Protein AF-A0A6J1R3R5-F1 (afdb_monomer)

Organism: NCBI:txid300111

Secondary structure (DSSP, 8-state):
--HHHHHHTHHHHHHHHHTT--TTS-HHHHHHHHHHHHHHHHHHHHHHHHHHHHTTT-HHHHHHHHHHHHHHHHHHHHHHHHHHTHHHHHHHHHHHHHHHHH--SHHHHHHHHHHHHHHHHHHHHHHHHHHHHHHHHHHHHHHHHHHHHH--

Nearest PDB structures (foldseek):
  8auw-assembly1_D  TM=3.358E-01  e=8.054E+00  Homo sapiens

Solvent-accessible surface area (backbone atoms only — not comparable to full-atom values): 8417 Å² total; per-residue (Å²): 132,59,74,66,61,51,61,74,44,40,64,61,49,53,55,35,47,73,57,17,62,39,72,88,53,58,74,63,52,41,48,51,40,42,49,54,52,51,53,52,52,53,53,52,52,53,54,47,52,52,51,50,63,77,48,74,84,47,66,71,60,48,51,53,46,53,54,51,52,52,51,52,51,52,51,51,52,52,54,51,50,50,62,71,44,30,64,58,53,43,50,52,53,52,50,53,54,50,49,62,68,70,48,77,50,71,69,57,45,50,55,54,50,51,53,51,54,51,52,50,52,52,51,53,52,51,53,53,51,53,54,53,49,54,51,49,52,53,50,52,54,51,52,51,50,55,52,54,67,71,77,110

Structure (mmCIF, N/CA/C/O backbone):
data_AF-A0A6J1R3R5-F1
#
_entry.id   AF-A0A6J1R3R5-F1
#
loop_
_atom_site.group_PDB
_atom_site.id
_atom_site.type_symbol
_atom_site.label_atom_id
_atom_site.label_alt_id
_atom_site.label_comp_id
_atom_site.label_asym_id
_atom_site.label_entity_id
_atom_site.label_seq_id
_atom_site.pdbx_PDB_ins_code
_atom_site.Cartn_x
_atom_site.Cartn_y
_atom_site.Cartn_z
_atom_site.occupancy
_atom_site.B_iso_or_equiv
_atom_site.auth_seq_id
_atom_site.auth_comp_id
_atom_site.auth_asym_id
_atom_site.auth_atom_id
_atom_site.pdbx_PDB_model_num
ATOM 1 N N . MET A 1 1 ? 17.902 -3.161 -13.191 1.00 52.97 1 MET A N 1
ATOM 2 C CA . MET A 1 1 ? 16.955 -2.160 -13.722 1.00 52.97 1 MET A CA 1
ATOM 3 C C . MET A 1 1 ? 17.690 -1.060 -14.461 1.00 52.97 1 MET A C 1
ATOM 5 O O . MET A 1 1 ? 18.318 -0.221 -13.823 1.00 52.97 1 MET A O 1
ATOM 9 N N . GLN A 1 2 ? 17.611 -1.054 -15.793 1.00 59.72 2 GLN A N 1
ATOM 10 C CA . GLN A 1 2 ? 18.121 0.043 -16.621 1.00 59.72 2 GLN A CA 1
ATOM 11 C C . GLN A 1 2 ? 17.524 1.404 -16.203 1.00 59.72 2 GLN A C 1
ATOM 13 O O . GLN A 1 2 ? 16.358 1.497 -15.805 1.00 59.72 2 GLN A O 1
ATOM 18 N N . SER A 1 3 ? 18.322 2.472 -16.307 1.00 63.97 3 SER A N 1
ATOM 19 C CA . SER A 1 3 ? 17.961 3.849 -15.912 1.00 63.97 3 SER A CA 1
ATOM 20 C C . SER A 1 3 ? 16.690 4.370 -16.600 1.00 63.97 3 SER A C 1
ATOM 22 O O . SER A 1 3 ? 15.947 5.167 -16.023 1.00 63.97 3 SER A O 1
ATOM 24 N N . ILE A 1 4 ? 16.413 3.869 -17.804 1.00 68.31 4 ILE A N 1
ATOM 25 C CA . ILE A 1 4 ? 15.272 4.237 -18.643 1.00 68.31 4 ILE A CA 1
ATOM 26 C C . ILE A 1 4 ? 13.967 3.676 -18.053 1.00 68.31 4 ILE A C 1
ATOM 28 O O . ILE A 1 4 ? 13.038 4.437 -17.784 1.00 68.31 4 ILE A O 1
ATOM 32 N N . VAL A 1 5 ? 13.920 2.380 -17.723 1.00 73.88 5 VAL A N 1
ATOM 33 C CA . VAL A 1 5 ? 12.751 1.726 -17.094 1.00 73.88 5 VAL A CA 1
ATOM 34 C C . VAL A 1 5 ? 12.427 2.366 -15.740 1.00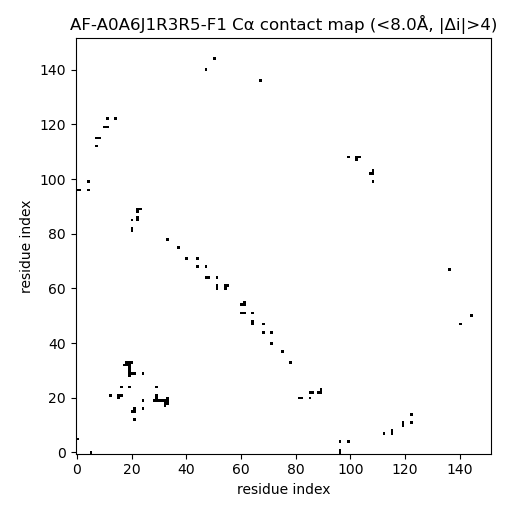 73.88 5 VAL A C 1
ATOM 36 O O . VAL A 1 5 ? 11.274 2.672 -15.437 1.00 73.88 5 VAL A O 1
ATOM 39 N N . LEU A 1 6 ? 13.456 2.670 -14.943 1.00 73.38 6 LEU A N 1
ATOM 40 C CA . LEU A 1 6 ? 13.311 3.394 -13.675 1.00 73.38 6 LEU A CA 1
ATOM 41 C C . LEU A 1 6 ? 12.698 4.790 -13.844 1.00 73.38 6 LEU A C 1
ATOM 43 O O . LEU A 1 6 ? 12.002 5.256 -12.940 1.00 73.38 6 LEU A O 1
ATOM 47 N N . ARG A 1 7 ? 12.952 5.472 -14.967 1.00 77.44 7 ARG A N 1
ATOM 48 C CA . ARG A 1 7 ? 12.381 6.794 -15.258 1.00 77.44 7 ARG A CA 1
ATOM 49 C C . ARG A 1 7 ? 10.884 6.695 -15.547 1.00 77.44 7 ARG A C 1
ATOM 51 O O . ARG A 1 7 ? 10.120 7.474 -14.981 1.00 77.44 7 ARG A O 1
ATOM 58 N N . TYR A 1 8 ? 10.478 5.716 -16.350 1.00 77.56 8 TYR A N 1
ATOM 59 C CA . TYR A 1 8 ? 9.082 5.462 -16.713 1.00 77.56 8 TYR A CA 1
ATOM 60 C C . TYR A 1 8 ? 8.236 5.001 -15.516 1.00 77.56 8 TYR A C 1
ATOM 62 O O . TYR A 1 8 ? 7.173 5.559 -15.243 1.00 77.56 8 TYR A O 1
ATOM 70 N N . TYR A 1 9 ? 8.755 4.066 -14.719 1.00 80.94 9 TYR A N 1
ATOM 71 C CA . TYR A 1 9 ? 8.055 3.510 -13.557 1.00 80.94 9 TYR A CA 1
ATOM 72 C C . TYR A 1 9 ? 8.284 4.288 -12.255 1.00 80.94 9 TYR A C 1
ATOM 74 O O . TYR A 1 9 ? 7.834 3.855 -11.192 1.00 80.94 9 TYR A O 1
ATOM 82 N N . ARG A 1 10 ? 8.946 5.453 -12.303 1.00 82.25 10 ARG A N 1
ATOM 83 C CA . ARG A 1 10 ? 9.282 6.255 -11.113 1.00 82.25 10 ARG A CA 1
ATOM 84 C C . ARG A 1 10 ? 8.061 6.556 -10.251 1.00 82.25 10 ARG A C 1
ATOM 86 O O . ARG A 1 10 ? 8.131 6.438 -9.036 1.00 82.25 10 ARG A O 1
ATOM 93 N N . VAL A 1 11 ? 6.946 6.920 -10.882 1.00 79.00 11 VAL A N 1
ATOM 94 C CA . VAL A 1 11 ? 5.711 7.279 -10.175 1.00 79.00 11 VAL A CA 1
ATOM 95 C C . VAL A 1 11 ? 5.130 6.069 -9.447 1.00 79.00 11 VAL A C 1
ATOM 97 O O . VAL A 1 11 ? 4.893 6.147 -8.244 1.00 79.00 11 VAL A O 1
ATOM 100 N N . ASN A 1 12 ? 4.996 4.927 -10.128 1.00 81.50 12 ASN A N 1
ATOM 101 C CA . ASN A 1 12 ? 4.533 3.685 -9.503 1.00 81.50 12 ASN A CA 1
ATOM 102 C C . ASN A 1 12 ? 5.468 3.237 -8.376 1.00 81.50 12 ASN A C 1
ATOM 104 O O . ASN A 1 12 ? 4.994 2.828 -7.318 1.00 81.50 12 ASN A O 1
ATOM 108 N N . LYS A 1 13 ? 6.784 3.389 -8.563 1.00 82.81 13 LYS A N 1
ATOM 109 C CA . LYS A 1 13 ? 7.786 3.129 -7.526 1.00 82.81 13 LYS A CA 1
ATOM 110 C C . LYS A 1 13 ? 7.571 4.007 -6.297 1.00 82.81 13 LYS A C 1
ATOM 112 O O . LYS A 1 13 ? 7.545 3.480 -5.191 1.00 82.81 13 LYS A O 1
ATOM 117 N N . THR A 1 14 ? 7.399 5.317 -6.467 1.00 80.44 14 THR A N 1
ATOM 118 C CA . THR A 1 14 ? 7.151 6.233 -5.345 1.00 80.44 14 THR A CA 1
ATOM 119 C C . THR A 1 14 ? 5.863 5.869 -4.608 1.00 80.44 14 THR A C 1
ATOM 121 O O . THR A 1 14 ? 5.886 5.772 -3.385 1.00 80.44 14 THR A O 1
ATOM 124 N N . PHE A 1 15 ? 4.770 5.588 -5.323 1.00 77.56 15 PHE A N 1
ATOM 125 C CA . PHE A 1 15 ? 3.502 5.191 -4.702 1.00 77.56 15 PHE A CA 1
ATOM 126 C C . PHE A 1 15 ? 3.606 3.873 -3.930 1.00 77.56 15 PHE A C 1
ATOM 128 O O . PHE A 1 15 ? 3.247 3.811 -2.758 1.00 77.56 15 PHE A O 1
ATOM 135 N N . MET A 1 16 ? 4.147 2.822 -4.545 1.00 77.25 16 MET A N 1
ATOM 136 C CA . MET A 1 16 ? 4.328 1.531 -3.872 1.00 77.25 16 MET A CA 1
ATOM 137 C C . MET A 1 16 ? 5.303 1.621 -2.693 1.00 77.25 16 MET A C 1
ATOM 139 O O . MET A 1 16 ? 5.155 0.894 -1.711 1.00 77.25 16 MET A O 1
ATOM 143 N N . SER A 1 17 ? 6.290 2.517 -2.773 1.00 80.31 17 SER A N 1
ATOM 144 C CA . SER A 1 17 ? 7.247 2.751 -1.695 1.00 80.31 17 SER A CA 1
ATOM 145 C C . SER A 1 17 ? 6.623 3.475 -0.503 1.00 80.31 17 SER A C 1
ATOM 147 O O . SER A 1 17 ? 6.925 3.120 0.634 1.00 80.31 17 SER A O 1
ATOM 149 N N . GLN A 1 18 ? 5.699 4.413 -0.747 1.00 75.56 18 GLN A N 1
ATOM 150 C CA . GLN A 1 18 ? 4.921 5.089 0.299 1.00 75.56 18 GLN A CA 1
ATOM 151 C C . GLN A 1 18 ? 4.005 4.138 1.076 1.00 75.56 18 GLN A C 1
ATOM 153 O O . GLN A 1 18 ? 3.748 4.382 2.246 1.00 75.56 18 GLN A O 1
ATOM 158 N N . ILE A 1 19 ? 3.539 3.055 0.447 1.00 75.75 19 ILE A N 1
ATOM 159 C CA . ILE A 1 19 ? 2.725 2.011 1.098 1.00 75.75 19 ILE A CA 1
ATOM 160 C C . ILE A 1 19 ? 3.625 0.942 1.760 1.00 75.75 19 ILE A C 1
ATOM 162 O O . ILE A 1 19 ? 3.160 0.113 2.532 1.00 75.75 19 ILE A O 1
ATOM 166 N N . GLY A 1 20 ? 4.937 0.945 1.485 1.00 73.81 20 GLY A N 1
ATOM 167 C CA . GLY A 1 20 ? 5.888 -0.041 2.017 1.00 73.81 20 GLY A CA 1
ATOM 168 C C . GLY A 1 20 ? 5.871 -1.396 1.302 1.00 73.81 20 GLY A C 1
ATOM 169 O O . GLY A 1 20 ? 6.543 -2.332 1.728 1.00 73.81 20 GLY A O 1
ATOM 170 N N . VAL A 1 21 ? 5.144 -1.504 0.187 1.00 76.06 21 VAL A N 1
ATOM 171 C CA . VAL A 1 21 ? 4.947 -2.748 -0.582 1.00 76.06 21 VAL A CA 1
ATOM 172 C C . VAL A 1 21 ? 6.029 -2.939 -1.654 1.00 76.06 21 VAL A C 1
ATOM 174 O O . VAL A 1 21 ? 6.125 -3.994 -2.280 1.00 76.06 21 VAL A O 1
ATOM 177 N N . TRP A 1 22 ? 6.894 -1.945 -1.875 1.00 78.88 22 TRP A N 1
ATOM 178 C CA . TRP A 1 22 ? 7.918 -2.039 -2.912 1.00 78.88 22 TRP A CA 1
ATOM 179 C C . TRP A 1 22 ? 8.886 -3.220 -2.662 1.00 78.88 22 TRP A C 1
ATOM 181 O O . TRP A 1 22 ? 9.529 -3.294 -1.609 1.00 78.88 22 TRP A O 1
ATOM 191 N N . PRO A 1 23 ? 9.049 -4.152 -3.624 1.00 68.62 23 PRO A N 1
ATOM 192 C CA . PRO A 1 23 ? 9.753 -5.415 -3.390 1.00 68.62 23 PRO A CA 1
ATOM 193 C C . PRO A 1 23 ? 11.269 -5.271 -3.205 1.00 68.62 23 PRO A C 1
ATOM 195 O O . PRO A 1 23 ? 11.893 -6.161 -2.629 1.00 68.62 23 PRO A O 1
ATOM 198 N N . TYR 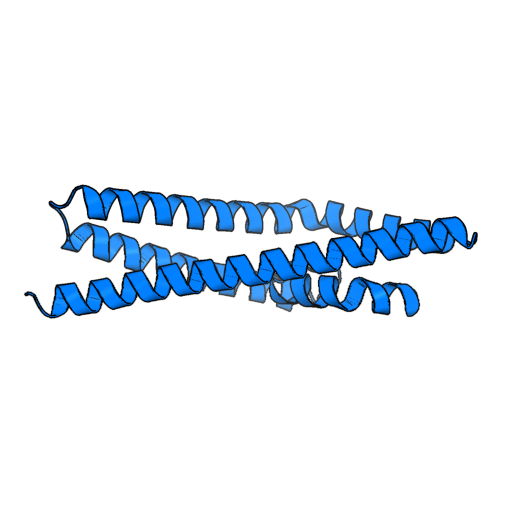A 1 24 ? 11.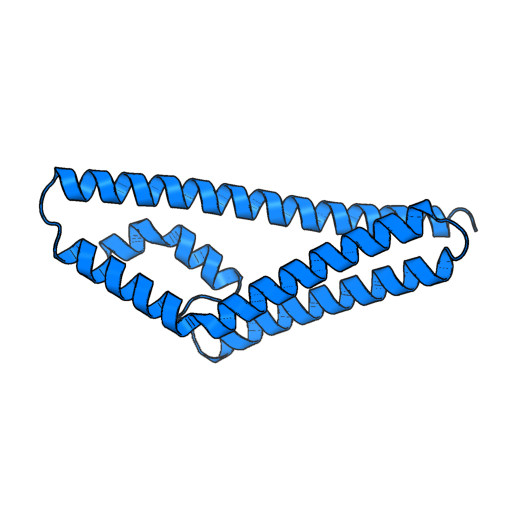861 -4.169 -3.675 1.00 67.50 24 TYR A N 1
ATOM 199 C CA . TYR A 1 24 ? 13.302 -3.889 -3.571 1.00 67.50 24 TYR A CA 1
ATOM 200 C C . TYR A 1 24 ? 13.642 -2.868 -2.471 1.00 67.50 24 TYR A C 1
ATOM 202 O O . TYR A 1 24 ? 14.736 -2.312 -2.464 1.00 67.50 24 TYR A O 1
ATOM 210 N N . GLN A 1 25 ? 12.696 -2.559 -1.581 1.00 72.12 25 GLN A N 1
ATOM 211 C CA . GLN A 1 25 ? 12.888 -1.610 -0.481 1.00 72.12 25 GLN A CA 1
ATOM 212 C C . GLN A 1 25 ? 13.632 -2.263 0.693 1.00 72.12 25 GLN A C 1
ATOM 214 O O . GLN A 1 25 ? 13.622 -3.488 0.839 1.00 72.12 25 GLN A O 1
ATOM 219 N N . SER A 1 26 ? 14.295 -1.456 1.530 1.00 72.75 26 SER A N 1
ATOM 220 C CA . SER A 1 26 ? 15.010 -1.954 2.710 1.00 72.75 26 SER A CA 1
ATOM 221 C C . SER A 1 26 ? 14.067 -2.741 3.626 1.00 72.75 26 SER A C 1
ATOM 223 O O . SER A 1 26 ? 12.908 -2.364 3.818 1.00 72.75 26 SER A O 1
ATOM 225 N N . ARG A 1 27 ? 14.565 -3.851 4.193 1.00 68.19 27 ARG A N 1
ATOM 226 C CA . ARG A 1 27 ? 13.762 -4.769 5.024 1.00 68.19 27 ARG A CA 1
ATOM 227 C C . ARG A 1 27 ? 13.045 -4.037 6.161 1.00 68.19 27 ARG A C 1
ATOM 229 O O . ARG A 1 27 ? 11.880 -4.316 6.408 1.00 68.19 27 ARG A O 1
ATOM 236 N N . THR A 1 28 ? 13.709 -3.062 6.780 1.00 68.25 28 THR A N 1
ATOM 237 C CA . THR A 1 28 ? 13.149 -2.254 7.870 1.00 68.25 28 THR A CA 1
ATOM 238 C C . THR A 1 28 ? 11.968 -1.408 7.405 1.00 68.25 28 THR A C 1
ATOM 240 O O . THR A 1 28 ? 10.898 -1.473 7.996 1.00 68.25 28 THR A O 1
ATOM 243 N N . MET A 1 29 ? 12.114 -0.665 6.306 1.00 73.75 29 MET A N 1
ATOM 244 C CA . MET A 1 29 ? 11.063 0.232 5.814 1.00 73.75 29 MET A CA 1
ATOM 245 C C . MET A 1 29 ? 9.852 -0.548 5.269 1.00 73.75 29 MET A C 1
ATOM 247 O O . MET A 1 29 ? 8.720 -0.083 5.352 1.00 73.75 29 MET A O 1
ATOM 251 N N . ARG A 1 30 ? 10.086 -1.766 4.768 1.00 74.44 30 ARG A N 1
ATOM 252 C CA . ARG A 1 30 ? 9.046 -2.706 4.324 1.00 74.44 30 ARG A CA 1
ATOM 253 C C . ARG A 1 30 ? 8.153 -3.218 5.458 1.00 74.44 30 ARG A C 1
ATOM 255 O O . ARG A 1 30 ? 7.038 -3.642 5.195 1.00 74.44 30 ARG A O 1
ATOM 262 N N . ILE A 1 31 ? 8.651 -3.223 6.693 1.00 74.44 31 ILE A N 1
ATOM 263 C CA . ILE A 1 31 ? 7.894 -3.656 7.876 1.00 74.44 31 ILE A CA 1
ATOM 264 C C . ILE A 1 31 ? 7.334 -2.437 8.607 1.00 74.44 31 ILE A C 1
ATOM 266 O O . ILE A 1 31 ? 6.170 -2.426 8.994 1.00 74.44 31 ILE A O 1
ATOM 270 N N . LEU A 1 32 ? 8.147 -1.389 8.747 1.00 77.75 32 LEU A N 1
ATOM 271 C CA . LEU A 1 32 ? 7.796 -0.195 9.501 1.00 77.75 32 LEU A CA 1
ATOM 272 C C . LEU A 1 32 ? 6.634 0.561 8.851 1.00 77.75 32 LEU A C 1
ATOM 274 O O . LEU A 1 32 ? 5.688 0.894 9.550 1.00 77.75 32 LEU A O 1
ATOM 278 N N . ILE A 1 33 ? 6.645 0.773 7.528 1.00 81.69 33 ILE A N 1
ATOM 279 C CA . ILE A 1 33 ? 5.556 1.511 6.867 1.00 81.69 33 ILE A CA 1
ATOM 280 C C . ILE A 1 33 ? 4.205 0.786 7.006 1.00 81.69 33 ILE A C 1
ATOM 282 O O . ILE A 1 33 ? 3.273 1.418 7.503 1.00 81.69 33 ILE A O 1
ATOM 286 N N . PRO A 1 34 ? 4.051 -0.504 6.631 1.00 80.06 34 PRO A N 1
ATOM 287 C CA . PRO A 1 34 ? 2.766 -1.178 6.793 1.00 80.06 34 PRO A CA 1
ATOM 288 C C . PRO A 1 34 ? 2.343 -1.282 8.257 1.00 80.06 34 PRO A C 1
ATOM 290 O O . PRO A 1 34 ? 1.166 -1.117 8.542 1.00 80.06 34 PRO A O 1
ATOM 293 N N . SER A 1 35 ? 3.286 -1.482 9.186 1.00 80.94 35 SER A N 1
ATOM 294 C CA . SER A 1 35 ? 2.991 -1.480 10.624 1.00 80.94 35 SER A CA 1
ATOM 295 C C . SER A 1 35 ? 2.381 -0.149 11.076 1.00 80.94 35 SER A C 1
ATOM 297 O O . SER A 1 35 ? 1.337 -0.138 11.718 1.00 80.94 35 SER A O 1
ATOM 299 N N . MET A 1 36 ? 2.960 0.984 10.664 1.00 82.25 36 MET A N 1
ATOM 300 C CA . MET A 1 36 ? 2.409 2.306 10.984 1.00 82.25 36 MET A CA 1
ATOM 301 C C . MET A 1 36 ? 1.021 2.526 10.370 1.00 82.25 36 MET A C 1
ATOM 303 O O . MET A 1 36 ? 0.158 3.095 11.030 1.00 82.25 36 MET A O 1
ATOM 307 N N . ILE A 1 37 ? 0.784 2.055 9.139 1.00 81.62 37 ILE A N 1
ATOM 308 C CA . ILE A 1 37 ? -0.541 2.123 8.495 1.00 81.62 37 ILE A CA 1
ATOM 309 C C . ILE A 1 37 ? -1.562 1.319 9.307 1.00 81.62 37 ILE A C 1
ATOM 311 O O . ILE A 1 37 ? -2.617 1.839 9.650 1.00 81.62 37 ILE A O 1
ATOM 315 N N . VAL A 1 38 ? -1.210 0.092 9.695 1.00 82.31 38 VAL A N 1
ATOM 316 C CA . VAL A 1 38 ? -2.060 -0.772 10.522 1.00 82.31 38 VAL A CA 1
ATOM 317 C C . VAL A 1 38 ? -2.375 -0.136 11.874 1.00 82.31 38 VAL A C 1
ATOM 319 O O . VAL A 1 38 ? -3.515 -0.198 12.321 1.00 82.31 38 VAL A O 1
ATOM 322 N N . LEU A 1 39 ? -1.399 0.499 12.525 1.00 82.81 39 LEU A N 1
ATOM 323 C CA . LEU A 1 39 ? -1.626 1.182 13.803 1.00 82.81 39 LEU A CA 1
ATOM 324 C C . LEU A 1 39 ? -2.628 2.337 13.670 1.00 82.81 39 LEU A C 1
ATOM 326 O O . LEU A 1 39 ? -3.482 2.515 14.542 1.00 82.81 39 LEU A O 1
ATOM 330 N N . ILE A 1 40 ? -2.548 3.1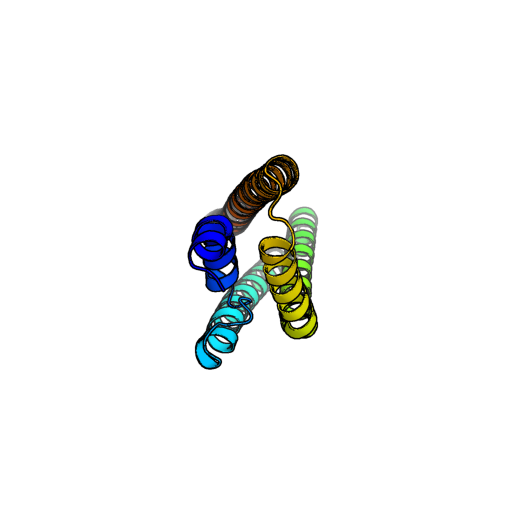01 12.578 1.00 81.81 40 ILE A N 1
ATOM 331 C CA . ILE A 1 40 ? -3.508 4.171 12.280 1.00 81.81 40 ILE A CA 1
ATOM 332 C C . ILE A 1 40 ? -4.900 3.576 12.031 1.00 81.81 40 ILE A C 1
ATOM 334 O O . ILE A 1 40 ? -5.866 4.037 12.635 1.00 81.81 40 ILE A O 1
ATOM 338 N N . ASP A 1 41 ? -4.998 2.519 11.221 1.00 78.31 41 ASP A N 1
ATOM 339 C CA . ASP A 1 41 ? -6.274 1.868 10.900 1.00 78.31 41 ASP A CA 1
ATOM 340 C C . ASP A 1 41 ? -6.952 1.296 12.158 1.00 78.31 41 ASP A C 1
ATOM 342 O O . ASP A 1 41 ? -8.145 1.506 12.375 1.00 78.31 41 ASP A O 1
ATOM 346 N N . VAL A 1 42 ? -6.191 0.638 13.041 1.00 80.88 42 VAL A N 1
ATOM 347 C CA . VAL A 1 42 ? -6.696 0.137 14.332 1.00 80.88 42 VAL A CA 1
ATOM 348 C C . VAL A 1 42 ? -7.197 1.283 15.213 1.00 80.88 42 VAL A C 1
ATOM 350 O O . VAL A 1 42 ? -8.251 1.160 15.835 1.00 80.88 42 VAL A O 1
ATOM 353 N N . SER A 1 43 ? -6.489 2.415 15.236 1.00 81.94 43 SER A N 1
ATOM 354 C CA . SER A 1 43 ? -6.918 3.597 15.995 1.00 81.94 43 SER A CA 1
ATOM 355 C C . SER A 1 43 ? -8.252 4.150 15.477 1.00 81.94 43 SER A C 1
ATOM 357 O O . SER A 1 43 ? -9.119 4.516 16.271 1.00 81.94 43 SER A O 1
ATOM 359 N N . CYS A 1 44 ? -8.452 4.157 14.155 1.00 76.44 44 CYS A N 1
ATOM 360 C CA . CYS A 1 44 ? -9.722 4.541 13.537 1.00 76.44 44 CYS A CA 1
ATOM 361 C C . CYS A 1 44 ? -10.860 3.577 13.901 1.00 76.44 44 CYS A C 1
ATOM 363 O O . CYS A 1 44 ? -11.936 4.036 14.276 1.00 76.44 44 CYS A O 1
ATOM 365 N N . ILE A 1 45 ? -10.623 2.260 13.867 1.00 77.81 45 ILE A N 1
ATOM 366 C CA . ILE A 1 45 ? -11.630 1.257 14.258 1.00 77.81 45 ILE A CA 1
ATOM 367 C C . ILE A 1 45 ? -12.057 1.449 15.719 1.00 77.81 45 ILE A C 1
ATOM 369 O O . ILE A 1 45 ? -13.247 1.412 16.023 1.00 77.81 45 ILE A O 1
ATOM 373 N N . ILE A 1 46 ? -11.107 1.693 16.628 1.00 79.69 46 ILE A N 1
ATOM 374 C CA . ILE A 1 46 ? -11.412 1.945 18.045 1.00 79.69 46 ILE A CA 1
ATOM 375 C C . ILE A 1 46 ? -12.323 3.172 18.192 1.00 79.69 46 ILE A C 1
ATOM 377 O O . ILE A 1 46 ? -13.306 3.121 18.932 1.00 79.69 46 ILE A O 1
ATOM 381 N N . ALA A 1 47 ? -12.041 4.256 17.464 1.00 78.00 47 ALA A N 1
ATOM 382 C CA . ALA A 1 47 ? -12.875 5.456 17.487 1.00 78.00 47 ALA A CA 1
ATOM 383 C C . ALA A 1 47 ? -14.304 5.188 16.975 1.00 78.00 47 ALA A C 1
ATOM 385 O O . ALA A 1 47 ? -15.268 5.704 17.544 1.00 78.00 47 ALA A O 1
ATOM 386 N N . GLU A 1 48 ? -14.463 4.355 15.943 1.00 77.12 48 GLU A N 1
ATOM 387 C CA . GLU A 1 48 ? -15.784 3.967 15.438 1.00 77.12 48 GLU A CA 1
ATOM 388 C C . GLU A 1 48 ? -16.563 3.084 16.415 1.00 77.12 48 GLU A C 1
ATOM 390 O O . GLU A 1 48 ? -17.761 3.299 16.597 1.00 77.12 48 GLU A O 1
ATOM 395 N N . ILE A 1 49 ? -15.896 2.158 17.110 1.00 78.25 49 ILE A N 1
ATOM 396 C CA . ILE A 1 49 ? -16.524 1.335 18.155 1.00 78.25 49 ILE A CA 1
ATOM 397 C C . ILE A 1 49 ? -17.022 2.214 19.309 1.00 78.25 49 ILE A C 1
ATOM 399 O O . ILE A 1 49 ? -18.147 2.036 19.772 1.00 78.25 49 ILE A O 1
ATOM 403 N N . ILE A 1 50 ? -16.225 3.196 19.749 1.00 79.62 50 ILE A N 1
ATOM 404 C CA . ILE A 1 50 ? -16.632 4.141 20.803 1.00 79.62 50 ILE A CA 1
ATOM 405 C C . ILE A 1 50 ? -17.872 4.934 20.372 1.00 79.62 50 ILE A C 1
ATOM 407 O O . ILE A 1 50 ? -18.816 5.061 21.151 1.00 79.62 50 ILE A O 1
ATOM 411 N N . ARG A 1 51 ? -17.911 5.421 19.122 1.00 72.62 51 ARG A N 1
ATOM 412 C CA . ARG A 1 51 ? -19.104 6.088 18.571 1.00 72.62 51 ARG A CA 1
ATOM 413 C C . ARG A 1 51 ? -20.318 5.160 18.570 1.00 72.62 51 ARG A C 1
ATOM 415 O O . ARG A 1 51 ? -21.404 5.583 18.951 1.00 72.62 51 ARG A O 1
ATOM 422 N N . MET A 1 52 ? -20.142 3.900 18.183 1.00 73.12 52 MET A N 1
ATOM 423 C CA . MET A 1 52 ? -21.234 2.927 18.158 1.00 73.12 52 MET A CA 1
ATOM 424 C C . MET A 1 52 ? -21.826 2.676 19.556 1.00 73.12 52 MET A C 1
ATOM 426 O O . MET A 1 52 ? -23.035 2.500 19.677 1.00 73.12 52 MET A O 1
ATOM 430 N N . LEU A 1 53 ? -20.997 2.708 20.607 1.00 75.38 53 LEU A N 1
ATOM 431 C CA . LEU A 1 53 ? -21.438 2.545 21.997 1.00 75.38 53 LEU A CA 1
ATOM 432 C C . LEU A 1 53 ? -22.160 3.784 22.561 1.00 75.38 53 LEU A C 1
ATOM 434 O O . LEU A 1 53 ? -23.137 3.619 23.283 1.00 75.38 53 LEU A O 1
ATOM 438 N N . ASP A 1 54 ? -21.720 5.008 22.242 1.00 74.50 54 ASP A N 1
ATOM 439 C CA . ASP A 1 54 ? -22.352 6.246 22.758 1.00 74.50 54 ASP A CA 1
ATOM 440 C C . ASP A 1 54 ? -23.700 6.556 22.074 1.00 74.50 54 ASP A C 1
ATOM 442 O O . ASP A 1 54 ? -24.550 7.225 22.653 1.00 74.50 54 ASP A O 1
ATOM 446 N N . THR A 1 55 ? -23.931 6.025 20.866 1.00 70.50 55 THR A N 1
ATOM 447 C CA . THR A 1 55 ? -25.172 6.230 20.086 1.00 70.50 55 THR A CA 1
ATOM 448 C C . THR A 1 55 ? -26.104 5.011 20.078 1.00 70.50 55 THR A C 1
ATOM 450 O O . THR A 1 55 ? -26.867 4.804 19.133 1.00 70.50 55 THR A O 1
ATOM 453 N N . TRP A 1 56 ? -26.046 4.184 21.127 1.00 62.41 56 TRP A N 1
ATOM 454 C CA . TRP A 1 56 ? -26.834 2.954 21.244 1.00 62.41 56 TRP A CA 1
ATOM 455 C C . TRP A 1 56 ? -28.344 3.264 21.267 1.00 62.41 56 TRP A C 1
ATOM 457 O O . TRP A 1 56 ? -28.908 3.625 22.296 1.00 62.41 56 TRP A O 1
ATOM 467 N N . GLY A 1 57 ? -28.984 3.182 20.098 1.00 67.56 57 GLY A N 1
ATOM 468 C CA . GLY A 1 57 ? -30.395 3.529 19.899 1.00 67.56 57 GLY A CA 1
ATOM 469 C C . GLY A 1 57 ? -30.720 4.029 18.489 1.00 67.56 57 GLY A C 1
ATOM 470 O O . GLY A 1 57 ? -31.831 3.802 18.017 1.00 67.56 57 GLY A O 1
ATOM 471 N N . ASP A 1 58 ? -29.749 4.627 17.790 1.00 78.38 58 ASP A N 1
ATOM 472 C CA . ASP A 1 58 ? -29.932 5.131 16.423 1.00 78.38 58 ASP A CA 1
ATOM 473 C C . ASP A 1 58 ? -29.436 4.118 15.381 1.00 78.38 58 ASP A C 1
ATOM 475 O O . ASP A 1 58 ? -28.232 3.920 15.178 1.00 78.38 58 ASP A O 1
ATOM 479 N N . VAL A 1 59 ? -30.380 3.457 14.708 1.00 77.25 59 VAL A N 1
ATOM 480 C CA . VAL A 1 59 ? -30.093 2.391 13.732 1.00 77.25 59 VAL A CA 1
ATOM 481 C C . VAL A 1 59 ? -29.310 2.930 12.530 1.00 77.25 59 VAL A C 1
ATOM 483 O O . VAL A 1 59 ? -28.402 2.258 12.041 1.00 77.25 59 VAL A O 1
ATOM 486 N N . ASP A 1 60 ? -29.586 4.164 12.103 1.00 78.88 60 ASP A N 1
ATOM 487 C CA . ASP A 1 60 ? -28.908 4.802 10.968 1.00 78.88 60 ASP A CA 1
ATOM 488 C C . ASP A 1 60 ? -27.402 4.983 11.219 1.00 78.88 60 ASP A C 1
ATOM 490 O O . ASP A 1 60 ? -26.572 4.698 10.351 1.00 78.88 60 ASP A O 1
ATOM 494 N N . ILE A 1 61 ? -27.031 5.392 12.436 1.00 75.88 61 ILE A N 1
ATOM 495 C CA . ILE A 1 61 ? -25.630 5.605 12.824 1.00 75.88 61 ILE A CA 1
ATOM 496 C C . ILE A 1 61 ? -24.899 4.263 12.945 1.00 75.88 61 ILE A C 1
ATOM 498 O O . ILE A 1 61 ? -23.747 4.144 12.521 1.00 75.88 61 ILE A O 1
ATOM 502 N N . ALA A 1 62 ? -25.570 3.232 13.467 1.00 77.00 62 ALA A N 1
ATOM 503 C CA . ALA A 1 62 ? -25.005 1.889 13.564 1.00 77.00 62 ALA A CA 1
ATOM 504 C C . ALA A 1 62 ? -24.687 1.292 12.181 1.00 77.00 62 ALA A C 1
ATOM 506 O O . ALA A 1 62 ? -23.622 0.702 11.988 1.00 77.00 62 ALA A O 1
ATOM 507 N N . VAL A 1 63 ? -25.577 1.478 11.200 1.00 80.81 63 VAL A N 1
ATOM 508 C CA . VAL A 1 63 ? -25.373 1.000 9.823 1.00 80.81 63 VAL A CA 1
ATOM 509 C C . VAL A 1 63 ? -24.195 1.709 9.152 1.00 80.81 63 VAL A C 1
ATOM 511 O O . VAL A 1 63 ? -23.361 1.053 8.528 1.00 80.81 63 VAL A O 1
ATOM 514 N N . GLU A 1 64 ? -24.074 3.027 9.314 1.00 78.31 64 GLU A N 1
ATOM 515 C CA . GLU A 1 64 ? -22.948 3.799 8.771 1.00 78.31 64 GLU A CA 1
ATOM 516 C C . GLU A 1 64 ? -21.600 3.341 9.353 1.00 78.31 64 GLU A C 1
ATOM 518 O O . GLU A 1 64 ? -20.640 3.139 8.604 1.00 78.31 64 GLU A O 1
ATOM 523 N N . CYS A 1 65 ? -21.541 3.096 10.667 1.00 76.31 65 CYS A N 1
ATOM 524 C CA . CYS A 1 65 ? -20.360 2.533 11.324 1.00 76.31 65 CYS A CA 1
ATOM 525 C C . CYS A 1 65 ? -20.023 1.127 10.802 1.00 76.31 65 CYS A C 1
ATOM 527 O O . CYS A 1 65 ? -18.865 0.851 10.498 1.00 76.31 65 CYS A O 1
ATOM 529 N N . MET A 1 66 ? -21.011 0.244 10.620 1.00 80.25 66 MET A N 1
ATOM 530 C CA . MET A 1 66 ? -20.763 -1.092 10.060 1.00 80.25 66 MET A CA 1
ATOM 531 C C . MET A 1 66 ? -20.176 -1.033 8.645 1.00 80.25 66 MET A C 1
ATOM 533 O O . MET A 1 66 ? -19.231 -1.763 8.339 1.00 80.25 66 MET A O 1
ATOM 537 N N . ILE A 1 67 ? -20.696 -0.150 7.787 1.00 83.31 67 ILE A N 1
ATOM 538 C CA . ILE A 1 67 ? -20.175 0.035 6.425 1.00 83.31 67 ILE A CA 1
ATOM 539 C C . ILE A 1 67 ? -18.713 0.491 6.471 1.00 83.31 67 ILE A C 1
ATOM 541 O O . ILE A 1 67 ? -17.880 -0.036 5.729 1.00 83.31 67 ILE A O 1
ATOM 545 N N . SER A 1 68 ? -18.385 1.436 7.352 1.00 80.12 68 SER A N 1
ATOM 546 C CA . SER A 1 68 ? -17.020 1.943 7.490 1.00 80.12 68 SER A CA 1
ATOM 547 C C . SER A 1 68 ? -16.047 0.860 7.978 1.00 80.12 68 SER A C 1
ATOM 549 O O . SER A 1 68 ? -15.014 0.635 7.340 1.00 80.12 68 SER A O 1
ATOM 551 N N . ILE A 1 69 ? -16.429 0.071 8.991 1.00 79.44 69 ILE A N 1
ATOM 552 C CA . ILE A 1 69 ? -15.640 -1.078 9.470 1.00 79.44 69 ILE A CA 1
ATOM 553 C C . ILE A 1 69 ? -15.363 -2.071 8.332 1.00 79.44 69 ILE A C 1
ATOM 555 O O . ILE A 1 69 ? -14.220 -2.498 8.154 1.00 79.44 69 ILE A O 1
ATOM 559 N N . ILE A 1 70 ? -16.369 -2.414 7.519 1.00 85.25 70 ILE A N 1
ATOM 560 C CA . ILE A 1 70 ? -16.199 -3.335 6.380 1.00 85.25 70 ILE A CA 1
ATOM 561 C C . ILE A 1 70 ? -15.169 -2.790 5.379 1.00 85.25 70 ILE A C 1
ATOM 563 O O . ILE A 1 70 ? -14.320 -3.542 4.887 1.00 85.25 70 ILE A O 1
ATOM 567 N N . ILE A 1 71 ? -15.203 -1.486 5.091 1.00 83.44 71 ILE A N 1
ATOM 568 C CA . ILE A 1 71 ? -14.250 -0.838 4.180 1.00 83.44 71 ILE A CA 1
ATOM 569 C C . ILE A 1 71 ? -12.826 -0.902 4.745 1.00 83.44 71 ILE A C 1
ATOM 571 O O . ILE A 1 71 ? -11.897 -1.247 4.005 1.00 83.44 71 ILE A O 1
ATOM 575 N N . VAL A 1 72 ? -12.641 -0.610 6.037 1.00 80.44 72 VAL A N 1
ATOM 576 C CA . VAL A 1 72 ? -11.320 -0.647 6.688 1.00 80.44 72 VAL A CA 1
ATOM 577 C C . VAL A 1 72 ? -10.767 -2.073 6.713 1.00 80.44 72 VAL A C 1
ATOM 579 O O . VAL A 1 72 ? -9.622 -2.294 6.316 1.00 80.44 72 VAL A O 1
ATOM 582 N N . VAL A 1 73 ? -11.590 -3.064 7.067 1.00 82.75 73 VAL A N 1
ATOM 583 C CA . VAL A 1 73 ? -11.201 -4.484 7.033 1.00 82.75 73 VAL A CA 1
ATOM 584 C C . VAL A 1 73 ? -10.803 -4.904 5.617 1.00 82.75 73 VAL A C 1
ATOM 586 O O . VAL A 1 73 ? -9.756 -5.523 5.428 1.00 82.75 73 VAL A O 1
ATOM 589 N N . GLY A 1 74 ? -11.566 -4.504 4.596 1.00 85.56 74 GLY A N 1
ATOM 590 C CA . GLY A 1 74 ? -11.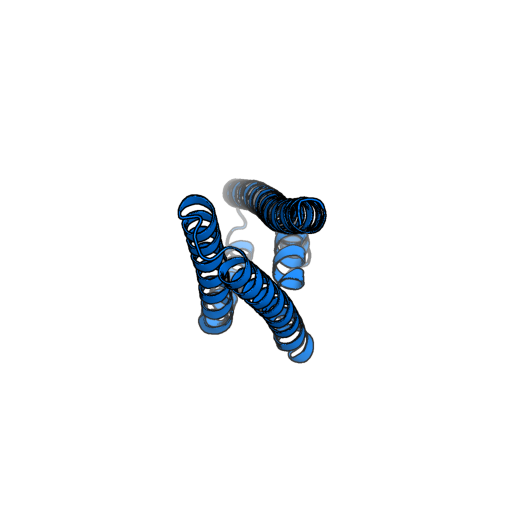220 -4.768 3.198 1.00 85.56 74 GLY A CA 1
ATOM 591 C C . GLY A 1 74 ? -9.879 -4.149 2.780 1.00 85.56 74 GLY A C 1
ATOM 592 O O . GLY A 1 74 ? -9.099 -4.778 2.055 1.00 85.56 74 GLY A O 1
ATOM 593 N N . CYS A 1 75 ? -9.572 -2.938 3.256 1.00 82.12 75 CYS A N 1
ATOM 594 C CA . CYS A 1 75 ? -8.270 -2.299 3.045 1.00 82.12 75 CYS A CA 1
ATOM 595 C C . CYS A 1 75 ? -7.138 -3.083 3.721 1.00 82.12 75 CYS A C 1
ATOM 597 O O . CYS A 1 75 ? -6.110 -3.339 3.087 1.00 82.12 75 CYS A O 1
ATOM 599 N N . PHE A 1 76 ? -7.356 -3.535 4.956 1.00 81.31 76 PHE A N 1
ATOM 600 C CA . PHE A 1 76 ? -6.398 -4.335 5.712 1.00 81.31 76 PHE A CA 1
ATOM 601 C C . PHE A 1 76 ? -6.094 -5.669 5.020 1.00 81.31 76 PHE A C 1
ATOM 603 O O . PHE A 1 76 ? -4.931 -6.010 4.795 1.00 81.31 76 PHE A O 1
ATOM 610 N N . THR A 1 77 ? -7.125 -6.400 4.582 1.00 84.31 77 THR A N 1
ATOM 611 C CA . THR A 1 77 ? -6.956 -7.659 3.841 1.00 84.31 77 THR A CA 1
ATOM 612 C C . THR A 1 77 ? -6.191 -7.446 2.535 1.00 84.31 77 THR A C 1
ATOM 614 O O . THR A 1 77 ? -5.307 -8.237 2.200 1.00 84.31 77 THR A O 1
ATOM 617 N N . LYS A 1 78 ? -6.472 -6.361 1.797 1.00 84.19 78 LYS A N 1
ATOM 618 C CA . LYS A 1 78 ? -5.708 -6.008 0.587 1.00 84.19 78 LYS A CA 1
ATOM 619 C C . LYS A 1 78 ? -4.235 -5.749 0.899 1.00 84.19 78 LYS A C 1
ATOM 621 O O . LYS A 1 78 ? -3.376 -6.255 0.177 1.00 84.19 78 LYS A O 1
ATOM 626 N N . LEU A 1 79 ? -3.940 -4.995 1.957 1.00 82.19 79 LEU A N 1
ATOM 627 C CA . LEU A 1 79 ? -2.568 -4.711 2.377 1.00 82.19 79 LEU A CA 1
ATOM 628 C C . LEU A 1 79 ? -1.826 -6.004 2.745 1.00 82.19 79 LEU A C 1
ATOM 630 O O . LEU A 1 79 ? -0.708 -6.229 2.284 1.00 82.19 79 LEU A O 1
ATOM 634 N N . PHE A 1 80 ? -2.478 -6.891 3.497 1.00 81.00 80 PHE A N 1
ATOM 635 C CA . PHE A 1 80 ? -1.920 -8.184 3.882 1.00 81.00 80 PHE A CA 1
ATOM 636 C C . PHE A 1 80 ? -1.644 -9.063 2.655 1.00 81.00 80 PHE A C 1
ATOM 638 O O . PHE A 1 80 ? -0.526 -9.541 2.470 1.00 81.00 80 PHE A O 1
ATOM 645 N N . ASN A 1 81 ? -2.608 -9.184 1.739 1.00 85.94 81 ASN A N 1
ATOM 646 C CA . ASN A 1 81 ? -2.435 -9.931 0.491 1.00 85.94 81 ASN A CA 1
ATOM 647 C C . ASN A 1 81 ? -1.248 -9.423 -0.338 1.00 85.94 81 ASN A C 1
ATOM 649 O O . ASN A 1 81 ? -0.490 -10.226 -0.883 1.00 85.94 81 ASN A O 1
ATOM 653 N N . LEU A 1 82 ? -1.044 -8.105 -0.406 1.00 81.56 82 LEU A N 1
ATOM 654 C CA . LEU A 1 82 ? 0.098 -7.503 -1.101 1.00 81.56 82 LEU A CA 1
ATOM 655 C C . LEU A 1 82 ? 1.440 -7.856 -0.445 1.00 81.56 82 LEU A C 1
ATOM 657 O O . LEU A 1 82 ? 2.418 -8.114 -1.151 1.00 81.56 82 LEU A O 1
ATOM 661 N N . ILE A 1 83 ? 1.490 -7.903 0.888 1.00 79.88 83 ILE A N 1
ATOM 662 C CA . ILE A 1 83 ? 2.688 -8.302 1.638 1.00 79.88 83 ILE A CA 1
ATOM 663 C C . ILE A 1 83 ? 3.012 -9.782 1.388 1.00 79.88 83 ILE A C 1
ATOM 665 O O . ILE A 1 83 ? 4.169 -10.119 1.129 1.00 79.88 83 ILE A O 1
ATOM 669 N N . PHE A 1 84 ? 2.007 -10.662 1.394 1.00 81.00 84 PHE A N 1
ATOM 670 C CA . PHE A 1 84 ? 2.200 -12.096 1.140 1.00 81.00 84 PHE A CA 1
ATOM 671 C C . PHE A 1 84 ? 2.613 -12.382 -0.307 1.00 81.00 84 PHE A C 1
ATOM 673 O O . PHE A 1 84 ? 3.561 -13.131 -0.553 1.00 81.00 84 PHE A O 1
ATOM 680 N N . LYS A 1 85 ? 1.967 -11.727 -1.278 1.00 84.31 85 LYS A N 1
ATOM 681 C CA . LYS A 1 85 ? 2.238 -11.894 -2.718 1.00 84.31 85 LYS A CA 1
ATOM 682 C C . LYS A 1 85 ? 3.446 -11.109 -3.218 1.00 84.31 85 LYS A C 1
ATOM 684 O O . LYS A 1 85 ? 3.689 -11.002 -4.419 1.00 84.31 85 LYS A O 1
ATOM 689 N N . ILE A 1 86 ? 4.272 -10.582 -2.322 1.00 82.75 86 ILE A N 1
ATOM 690 C CA . ILE A 1 86 ? 5.377 -9.716 -2.718 1.00 82.75 86 ILE A CA 1
ATOM 691 C C . ILE A 1 86 ? 6.456 -10.432 -3.547 1.00 82.75 86 ILE A C 1
ATOM 693 O O . ILE A 1 86 ? 7.184 -9.789 -4.307 1.00 82.75 86 ILE A O 1
ATOM 697 N N . LYS A 1 87 ? 6.555 -11.765 -3.428 1.00 83.44 87 LYS A N 1
ATOM 698 C CA . LYS A 1 87 ? 7.404 -12.601 -4.293 1.00 8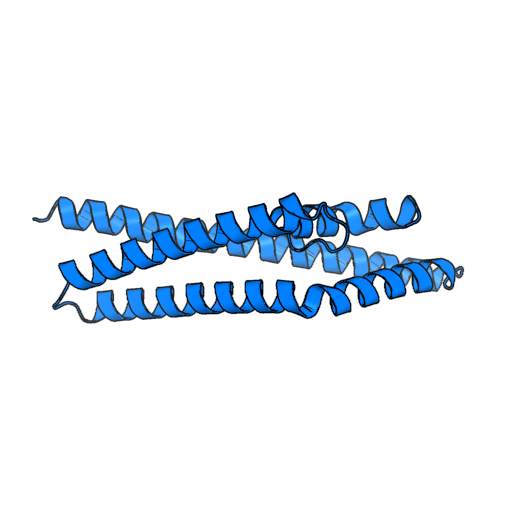3.44 87 LYS A CA 1
ATOM 699 C C . LYS A 1 87 ? 6.886 -12.620 -5.734 1.00 83.44 87 LYS A C 1
ATOM 701 O O . LYS A 1 87 ? 7.681 -12.423 -6.649 1.00 83.44 87 LYS A O 1
ATOM 706 N N . GLU A 1 88 ? 5.575 -12.778 -5.923 1.00 86.31 88 GLU A N 1
ATOM 707 C CA . GLU A 1 88 ? 4.928 -12.712 -7.242 1.00 86.31 88 GLU A CA 1
ATOM 708 C C . GLU A 1 88 ? 5.109 -11.322 -7.860 1.00 86.31 88 GLU A C 1
ATOM 710 O O . GLU A 1 88 ? 5.530 -11.204 -9.006 1.00 86.31 88 GLU A O 1
ATOM 715 N N . MET A 1 89 ? 4.912 -10.260 -7.070 1.00 83.56 89 MET A N 1
ATOM 716 C CA . MET A 1 89 ? 5.147 -8.883 -7.525 1.00 83.56 89 MET A CA 1
ATOM 717 C C . MET A 1 89 ? 6.588 -8.679 -7.999 1.00 83.56 89 MET A C 1
ATOM 719 O O . MET A 1 89 ? 6.823 -8.055 -9.031 1.00 83.56 89 MET A O 1
ATOM 723 N N . ARG A 1 90 ? 7.571 -9.233 -7.278 1.00 84.69 90 ARG A N 1
ATOM 724 C CA . ARG A 1 90 ? 8.979 -9.175 -7.693 1.00 84.69 90 ARG A CA 1
ATOM 725 C C . ARG A 1 90 ? 9.207 -9.885 -9.025 1.00 84.69 90 ARG A C 1
ATOM 727 O O . ARG A 1 90 ? 9.913 -9.350 -9.871 1.00 84.69 90 ARG A O 1
ATOM 734 N N . HIS A 1 91 ? 8.604 -11.057 -9.205 1.00 87.75 91 HIS A N 1
ATOM 735 C CA . HIS A 1 91 ? 8.698 -11.811 -10.450 1.00 87.75 91 HIS A CA 1
ATOM 736 C C . HIS A 1 91 ? 8.109 -11.027 -11.632 1.00 87.75 91 HIS A C 1
ATOM 738 O O . HIS A 1 91 ? 8.770 -10.898 -12.658 1.00 87.75 91 HIS A O 1
ATOM 744 N N . MET A 1 92 ? 6.940 -10.406 -11.453 1.00 86.06 92 MET A N 1
ATOM 745 C CA . MET A 1 92 ? 6.317 -9.548 -12.469 1.00 86.06 92 MET A CA 1
ATOM 746 C C . MET A 1 92 ? 7.217 -8.367 -12.861 1.00 86.06 92 MET A C 1
ATOM 748 O O . MET A 1 92 ? 7.394 -8.092 -14.044 1.00 86.06 92 MET A O 1
ATOM 752 N N . PHE A 1 93 ? 7.849 -7.696 -11.891 1.00 85.19 93 PHE A N 1
ATOM 753 C CA . PHE A 1 93 ? 8.798 -6.616 -12.192 1.00 85.19 93 PHE A CA 1
ATOM 754 C C . PHE A 1 93 ? 10.037 -7.102 -12.951 1.00 85.19 93 PHE A C 1
ATOM 756 O O . PHE A 1 93 ? 10.505 -6.404 -13.849 1.00 85.19 93 PHE A O 1
ATOM 763 N N . SER A 1 94 ? 10.555 -8.288 -12.624 1.00 85.88 94 SER A N 1
ATOM 764 C CA . SER A 1 94 ? 11.651 -8.904 -13.378 1.00 85.88 94 SER A CA 1
ATOM 765 C C . SER A 1 94 ? 11.242 -9.253 -14.810 1.00 85.88 94 SER A C 1
ATOM 767 O O . SER A 1 94 ? 12.031 -9.050 -15.727 1.00 85.88 94 SER A O 1
ATOM 769 N N . LEU A 1 95 ? 10.006 -9.713 -15.015 1.00 88.31 95 LEU A N 1
ATOM 770 C CA . LEU A 1 95 ? 9.468 -9.992 -16.344 1.00 88.31 95 LEU A CA 1
ATOM 771 C C . LEU A 1 95 ? 9.346 -8.708 -17.180 1.00 88.31 95 LEU A C 1
ATOM 773 O O . LEU A 1 95 ? 9.749 -8.685 -18.337 1.00 88.31 95 LEU A O 1
ATOM 777 N N . ILE A 1 96 ? 8.859 -7.615 -16.582 1.00 86.44 96 ILE A N 1
ATOM 778 C CA . ILE A 1 96 ? 8.785 -6.299 -17.241 1.00 86.44 96 ILE A CA 1
ATOM 779 C C . ILE A 1 96 ? 10.178 -5.828 -17.670 1.00 86.44 96 ILE A C 1
ATOM 781 O O . ILE A 1 96 ? 10.341 -5.326 -18.780 1.00 86.44 96 ILE A O 1
ATOM 785 N N . GLU A 1 97 ? 11.187 -5.997 -16.810 1.00 85.56 97 GLU A N 1
ATOM 786 C CA . GLU A 1 97 ? 12.573 -5.659 -17.150 1.00 85.56 97 GLU A CA 1
ATOM 787 C C . GLU A 1 97 ? 13.096 -6.509 -18.316 1.00 85.56 97 GLU A C 1
ATOM 789 O O . GLU A 1 97 ? 13.726 -5.969 -19.22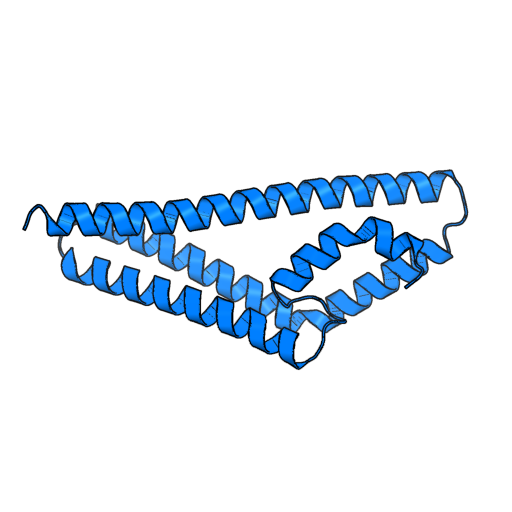4 1.00 85.56 97 GLU A O 1
ATOM 794 N N . TYR A 1 98 ? 12.790 -7.808 -18.324 1.00 88.19 98 TYR A N 1
ATOM 795 C CA . TYR A 1 98 ? 13.151 -8.706 -19.418 1.00 88.19 98 TYR A CA 1
ATOM 796 C C . TYR A 1 98 ? 12.493 -8.296 -20.742 1.00 88.19 98 TYR A C 1
ATOM 798 O O . TYR A 1 98 ? 13.186 -8.129 -21.744 1.00 88.19 98 TYR A O 1
ATOM 806 N N . HIS A 1 99 ? 11.180 -8.052 -20.746 1.00 86.75 99 HIS A N 1
ATOM 807 C CA . HIS A 1 99 ? 10.459 -7.610 -21.941 1.00 86.75 99 HIS A CA 1
ATOM 808 C C . HIS A 1 99 ? 11.010 -6.296 -22.495 1.00 86.75 99 HIS A C 1
ATOM 810 O O . HIS A 1 99 ? 11.163 -6.163 -23.703 1.00 86.75 99 HIS A O 1
ATOM 816 N N . TRP A 1 100 ? 11.389 -5.359 -21.624 1.00 85.38 100 TRP A N 1
ATOM 817 C CA . TRP A 1 100 ? 11.977 -4.091 -22.056 1.00 85.38 100 TRP A CA 1
ATOM 818 C C . TRP A 1 100 ? 13.341 -4.255 -22.743 1.00 85.38 100 TRP A C 1
ATOM 820 O O . TRP A 1 100 ? 13.742 -3.405 -23.529 1.00 85.38 100 TRP A O 1
ATOM 830 N N . HIS A 1 101 ? 14.070 -5.331 -22.437 1.00 83.69 101 HIS A N 1
ATOM 831 C CA . HIS A 1 101 ? 15.341 -5.645 -23.085 1.00 83.69 101 HIS A CA 1
ATOM 832 C C . HIS A 1 101 ? 15.150 -6.396 -24.410 1.00 83.69 101 HIS A C 1
ATOM 834 O O . HIS A 1 101 ? 15.926 -6.213 -25.343 1.00 83.69 101 HIS A O 1
ATOM 840 N N . VAL A 1 102 ? 14.140 -7.265 -24.488 1.00 87.50 102 VAL A N 1
ATOM 841 C CA . VAL A 1 102 ? 13.856 -8.073 -25.685 1.00 87.50 102 VAL A CA 1
ATOM 842 C C . VAL A 1 102 ? 13.195 -7.240 -26.782 1.00 87.50 102 VAL A C 1
ATOM 844 O O . VAL A 1 102 ? 13.524 -7.403 -27.954 1.00 87.50 102 VAL A O 1
ATOM 847 N N . PHE A 1 103 ? 12.290 -6.329 -26.425 1.00 83.19 103 PHE A N 1
ATOM 848 C CA . PHE A 1 103 ? 11.580 -5.505 -27.398 1.00 83.19 103 PHE A CA 1
ATOM 849 C C . PHE A 1 103 ? 12.426 -4.303 -27.823 1.00 83.19 103 PHE A C 1
ATOM 851 O O . PHE A 1 103 ? 12.445 -3.262 -27.171 1.00 83.19 103 PHE A O 1
ATOM 858 N N . THR A 1 104 ? 13.155 -4.464 -28.928 1.00 78.75 104 THR A N 1
ATOM 859 C CA . THR A 1 104 ? 13.994 -3.406 -29.524 1.00 78.75 104 THR A CA 1
ATOM 860 C C . THR A 1 104 ? 13.303 -2.671 -30.676 1.00 78.75 104 THR A C 1
ATOM 862 O O . THR A 1 104 ? 13.791 -1.633 -31.121 1.00 78.75 104 THR A O 1
ATOM 865 N N . ASN A 1 105 ? 12.178 -3.196 -31.172 1.00 88.00 105 ASN A N 1
ATOM 866 C CA . ASN A 1 105 ? 11.437 -2.604 -32.280 1.00 88.00 105 ASN A CA 1
ATOM 867 C C . ASN A 1 105 ? 10.705 -1.325 -31.837 1.00 88.00 105 ASN A C 1
ATOM 869 O O . ASN A 1 105 ? 10.148 -1.268 -30.740 1.00 88.00 105 ASN A O 1
ATOM 873 N N . SER A 1 106 ? 10.680 -0.302 -32.695 1.00 83.56 106 SER A N 1
ATOM 874 C CA . SER A 1 106 ? 10.098 1.007 -32.371 1.00 83.56 106 SER A CA 1
ATOM 875 C C . SER A 1 106 ? 8.605 0.922 -32.042 1.00 83.56 106 SER A C 1
ATOM 877 O O . SER A 1 106 ? 8.166 1.556 -31.085 1.00 83.56 106 SER A O 1
ATOM 879 N N . THR A 1 107 ? 7.847 0.093 -32.766 1.00 86.62 107 THR A N 1
ATOM 880 C CA . THR A 1 107 ? 6.410 -0.126 -32.521 1.00 86.62 107 THR A CA 1
ATOM 881 C C . THR A 1 107 ? 6.144 -0.787 -31.167 1.00 86.62 107 THR A C 1
ATOM 883 O O . THR A 1 107 ? 5.261 -0.355 -30.429 1.00 86.62 107 THR A O 1
ATOM 886 N N . ASP A 1 108 ? 6.933 -1.797 -30.794 1.00 86.81 108 ASP A N 1
ATOM 887 C CA . ASP A 1 108 ? 6.752 -2.511 -29.524 1.00 86.81 108 ASP A CA 1
ATOM 888 C C . ASP A 1 108 ? 7.057 -1.594 -28.333 1.00 86.81 108 ASP A C 1
ATOM 890 O O . ASP A 1 108 ? 6.329 -1.576 -27.338 1.00 86.81 108 ASP A O 1
ATOM 894 N N . VAL A 1 109 ? 8.099 -0.766 -28.459 1.00 85.94 109 VAL A N 1
ATOM 895 C CA . VAL A 1 109 ? 8.463 0.228 -27.443 1.00 85.94 109 VAL A CA 1
ATOM 896 C C . VAL A 1 109 ? 7.365 1.283 -27.280 1.00 85.94 109 VAL A C 1
ATOM 898 O O . VAL A 1 109 ? 7.069 1.668 -26.147 1.00 85.94 109 VAL A O 1
ATOM 901 N N . GLU A 1 110 ? 6.741 1.738 -28.369 1.00 89.44 110 GLU A N 1
ATOM 902 C CA . GLU A 1 110 ? 5.628 2.696 -28.320 1.00 89.44 110 GLU A CA 1
ATOM 903 C C . GLU A 1 110 ? 4.426 2.124 -27.556 1.00 89.44 110 GLU A C 1
ATOM 905 O O . GLU A 1 110 ? 3.921 2.763 -26.628 1.00 89.44 110 GLU A O 1
ATOM 910 N N . ILE A 1 111 ? 4.035 0.882 -27.856 1.00 89.44 111 ILE A N 1
ATOM 911 C CA . ILE A 1 111 ? 2.949 0.191 -27.148 1.00 89.44 111 ILE A CA 1
ATOM 912 C C . ILE A 1 111 ? 3.267 0.097 -25.652 1.00 89.44 111 ILE A C 1
ATOM 914 O O . ILE A 1 111 ? 2.439 0.442 -24.805 1.00 89.44 111 ILE A O 1
ATOM 918 N N . MET A 1 112 ? 4.484 -0.320 -25.294 1.00 86.62 112 MET A N 1
ATOM 919 C CA . MET A 1 112 ? 4.873 -0.419 -23.888 1.00 86.62 112 MET A CA 1
ATOM 920 C C . MET A 1 112 ? 4.853 0.946 -23.175 1.00 86.62 112 MET A C 1
ATOM 922 O O . MET A 1 112 ? 4.488 1.019 -21.997 1.00 86.62 112 MET A O 1
ATOM 926 N N . GLN A 1 113 ? 5.217 2.035 -23.859 1.00 86.75 113 GLN A N 1
ATOM 927 C CA . GLN A 1 113 ? 5.137 3.390 -23.304 1.00 86.75 113 GLN A CA 1
ATOM 928 C C . GLN A 1 113 ? 3.694 3.844 -23.066 1.00 86.75 113 GLN A C 1
ATOM 930 O O . GLN A 1 113 ? 3.422 4.487 -22.042 1.00 86.75 113 GLN A O 1
ATOM 935 N N . 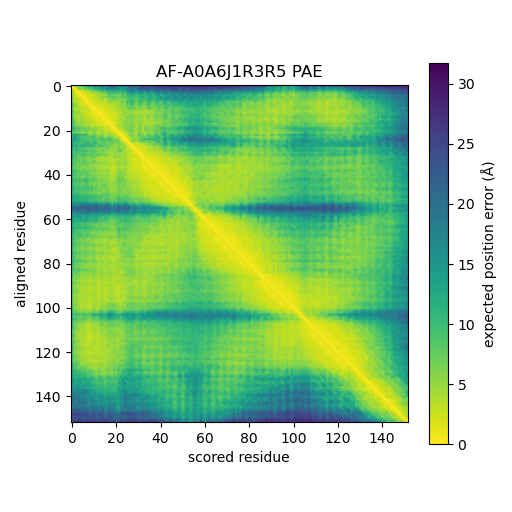ASP A 1 114 ? 2.765 3.494 -23.956 1.00 90.19 114 ASP A N 1
ATOM 936 C CA . ASP A 1 114 ? 1.352 3.822 -23.777 1.00 90.19 114 ASP A CA 1
ATOM 937 C C . ASP A 1 114 ? 0.765 3.096 -22.555 1.00 90.19 114 ASP A C 1
ATOM 939 O O . ASP A 1 114 ? 0.189 3.732 -21.665 1.00 90.19 114 ASP A O 1
ATOM 943 N N . TYR A 1 115 ? 1.060 1.800 -22.396 1.00 88.19 115 TYR A N 1
ATOM 944 C CA . TYR A 1 115 ? 0.667 1.031 -21.206 1.00 88.19 115 TYR A CA 1
ATOM 945 C C . TYR A 1 115 ? 1.218 1.616 -19.901 1.00 88.19 115 TYR A C 1
ATOM 947 O O . TYR A 1 115 ? 0.494 1.714 -18.904 1.00 88.19 115 TYR A O 1
ATOM 955 N N . VAL A 1 116 ? 2.483 2.048 -19.881 1.00 87.44 116 VAL A N 1
ATOM 956 C CA . VAL A 1 116 ? 3.065 2.730 -18.713 1.00 87.44 116 VAL A CA 1
ATOM 957 C C . VAL A 1 116 ? 2.314 4.024 -18.406 1.00 87.44 116 VAL A C 1
ATOM 959 O O . VAL A 1 116 ? 2.027 4.325 -17.242 1.00 87.44 116 VAL A O 1
ATOM 962 N N . THR A 1 117 ? 2.001 4.805 -19.438 1.00 87.69 117 THR A N 1
ATOM 963 C CA . THR A 1 117 ? 1.332 6.101 -19.299 1.00 87.69 117 THR A CA 1
ATOM 964 C C . THR A 1 117 ? -0.094 5.928 -18.788 1.00 87.69 117 THR A C 1
ATOM 966 O O . THR A 1 117 ? -0.513 6.638 -17.866 1.00 87.69 117 THR A O 1
ATOM 969 N N . PHE A 1 118 ? -0.818 4.945 -19.319 1.00 88.56 118 PHE A N 1
ATOM 970 C CA . PHE A 1 118 ? -2.128 4.544 -18.829 1.00 88.56 118 PHE A CA 1
ATOM 971 C C . PHE A 1 118 ? -2.062 4.071 -17.372 1.00 88.56 118 PHE A C 1
ATOM 973 O O . PHE A 1 118 ? -2.763 4.611 -16.514 1.00 88.56 118 PHE A O 1
ATOM 980 N N . GLY A 1 119 ? -1.146 3.152 -17.050 1.00 85.88 119 GLY A N 1
ATOM 981 C CA . GLY A 1 119 ? -0.948 2.656 -15.688 1.00 85.88 119 GLY A CA 1
ATOM 982 C C . GLY A 1 119 ? -0.655 3.779 -14.690 1.00 85.88 119 GLY A C 1
ATOM 983 O O . GLY A 1 119 ? -1.222 3.814 -13.597 1.00 85.88 119 GLY A O 1
ATOM 984 N N . ARG A 1 120 ? 0.155 4.770 -15.080 1.00 85.50 120 ARG A N 1
ATOM 985 C CA . ARG A 1 120 ? 0.417 5.962 -14.264 1.00 85.50 120 ARG A CA 1
ATOM 986 C C . ARG A 1 120 ? -0.855 6.769 -13.996 1.00 85.50 120 ARG A C 1
ATOM 988 O O . ARG A 1 120 ? -1.055 7.211 -12.863 1.00 85.50 120 ARG A O 1
ATOM 995 N N . LYS A 1 121 ? -1.706 6.984 -15.006 1.00 86.50 121 LYS A N 1
ATOM 996 C CA . LYS A 1 121 ? -2.986 7.696 -14.835 1.00 86.50 121 LYS A CA 1
ATOM 997 C C . LYS A 1 121 ? -3.893 6.954 -13.852 1.00 86.50 121 LYS A C 1
ATOM 999 O O . LYS A 1 121 ? -4.428 7.587 -12.944 1.00 86.50 121 LYS A O 1
ATOM 1004 N N . VAL A 1 122 ? -3.986 5.628 -13.975 1.00 84.56 122 VAL A N 1
ATOM 1005 C CA . VAL A 1 122 ? -4.775 4.774 -13.072 1.00 84.56 122 VAL A CA 1
ATOM 1006 C C . VAL A 1 122 ? -4.273 4.871 -11.631 1.00 84.56 122 VAL A C 1
ATOM 1008 O O . VAL A 1 122 ? -5.068 5.105 -10.724 1.00 84.56 122 VAL A O 1
ATOM 1011 N N . VAL A 1 123 ? -2.960 4.774 -11.401 1.00 84.12 123 VAL A N 1
ATOM 1012 C CA . VAL A 1 123 ? -2.388 4.872 -10.047 1.00 84.12 123 VAL A CA 1
ATOM 1013 C C . VAL A 1 123 ? -2.630 6.252 -9.431 1.00 84.12 123 VAL A C 1
ATOM 1015 O O . VAL A 1 123 ? -3.016 6.344 -8.267 1.00 84.12 123 VAL A O 1
ATOM 1018 N N . ILE A 1 124 ? -2.463 7.332 -10.202 1.00 83.81 124 ILE A N 1
ATOM 1019 C CA . ILE A 1 124 ? -2.746 8.694 -9.725 1.00 83.81 124 ILE A CA 1
ATOM 1020 C C . ILE A 1 124 ? -4.231 8.851 -9.385 1.00 83.81 124 ILE A C 1
ATOM 1022 O O . ILE A 1 124 ? -4.564 9.433 -8.352 1.00 83.81 124 ILE A O 1
ATOM 1026 N N . PHE A 1 125 ? -5.119 8.342 -10.239 1.00 84.56 125 PHE A N 1
ATOM 1027 C CA . PHE A 1 125 ? -6.556 8.369 -10.000 1.00 84.56 125 PHE A CA 1
ATOM 1028 C C . PHE A 1 125 ? -6.911 7.612 -8.716 1.00 84.56 125 PHE A C 1
ATOM 1030 O O . PHE A 1 125 ? -7.577 8.163 -7.841 1.00 84.56 125 PHE A O 1
ATOM 1037 N N . TYR A 1 126 ? -6.401 6.394 -8.548 1.00 80.62 126 TYR A N 1
ATOM 1038 C CA . TYR A 1 126 ? -6.642 5.584 -7.357 1.00 80.62 126 TYR A CA 1
ATOM 1039 C C . TYR A 1 126 ? -6.122 6.265 -6.081 1.00 80.62 126 TYR A C 1
ATOM 1041 O O . TYR A 1 126 ? -6.857 6.401 -5.105 1.00 80.62 126 TYR A O 1
ATOM 1049 N N . ALA A 1 127 ? -4.894 6.792 -6.107 1.00 79.12 127 ALA A N 1
ATOM 1050 C CA . ALA A 1 127 ? -4.301 7.485 -4.965 1.00 79.12 127 ALA A CA 1
ATOM 1051 C C . ALA A 1 127 ? -5.083 8.745 -4.555 1.00 79.12 127 ALA A C 1
ATOM 1053 O O . ALA A 1 127 ? -5.234 9.021 -3.363 1.00 79.12 127 ALA A O 1
ATOM 1054 N N . LYS A 1 128 ? -5.600 9.509 -5.527 1.00 79.56 128 LYS A N 1
ATOM 1055 C CA . LYS A 1 128 ? -6.463 10.667 -5.253 1.00 79.56 128 LYS A CA 1
ATOM 1056 C C . LYS A 1 128 ? -7.769 10.245 -4.583 1.00 79.56 128 LYS A C 1
ATOM 1058 O O . LYS A 1 128 ? -8.157 10.860 -3.592 1.00 79.56 128 LYS A O 1
ATOM 1063 N N . ASN A 1 129 ? -8.418 9.199 -5.092 1.00 74.38 129 ASN A N 1
ATOM 1064 C CA . ASN A 1 129 ? -9.678 8.709 -4.534 1.00 74.38 129 ASN A CA 1
ATOM 1065 C C . ASN A 1 129 ? -9.501 8.147 -3.121 1.00 74.38 129 ASN A C 1
ATOM 1067 O O . ASN A 1 129 ? -10.286 8.484 -2.241 1.00 74.38 129 ASN A O 1
ATOM 1071 N N . GLN A 1 130 ? -8.441 7.377 -2.868 1.00 71.62 130 GLN A N 1
ATOM 1072 C CA . GLN A 1 130 ? -8.199 6.810 -1.541 1.00 71.62 130 GLN A CA 1
ATOM 1073 C C . GLN A 1 130 ? -7.921 7.890 -0.488 1.00 71.62 130 GLN A C 1
ATOM 1075 O O . GLN A 1 130 ? -8.498 7.846 0.597 1.00 71.62 130 GLN A O 1
ATOM 1080 N N . LYS A 1 131 ? -7.108 8.907 -0.814 1.00 69.19 131 LYS A N 1
ATOM 1081 C CA . LYS A 1 131 ? -6.891 10.050 0.089 1.00 69.19 131 LYS A CA 1
ATOM 1082 C C . LYS A 1 131 ? -8.182 10.824 0.349 1.00 69.19 131 LYS A C 1
ATOM 1084 O O . LYS A 1 131 ? -8.446 11.195 1.485 1.00 69.19 131 LYS A O 1
ATOM 1089 N N . ARG A 1 132 ? -8.995 11.051 -0.686 1.00 66.62 132 ARG A N 1
ATOM 1090 C CA . ARG A 1 132 ? -10.279 11.753 -0.556 1.00 66.62 132 ARG A CA 1
ATOM 1091 C C . ARG A 1 132 ? -11.272 10.971 0.310 1.00 66.62 132 ARG A C 1
ATOM 1093 O O . ARG A 1 132 ? -11.926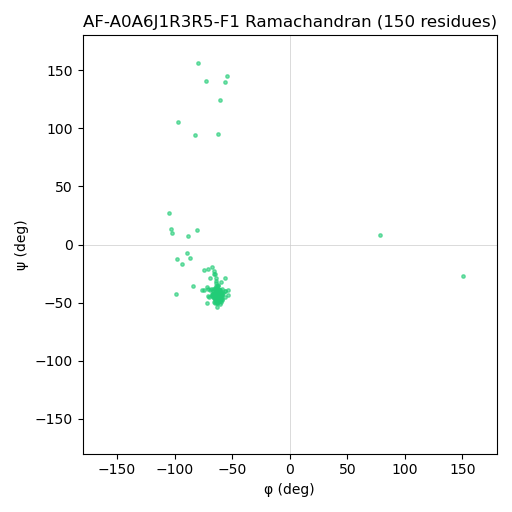 11.579 1.150 1.00 66.62 132 ARG A O 1
ATOM 1100 N N . GLY A 1 133 ? -11.340 9.649 0.145 1.00 68.81 133 GLY A N 1
ATOM 1101 C CA . GLY A 1 133 ? -12.173 8.764 0.962 1.00 68.81 133 GLY A CA 1
ATOM 1102 C C . GLY A 1 133 ? -11.761 8.771 2.433 1.00 68.81 133 GLY A C 1
ATOM 1103 O O . GLY A 1 133 ? -12.594 9.048 3.289 1.00 68.81 133 GLY A O 1
ATOM 1104 N N . ALA A 1 134 ? -10.470 8.580 2.724 1.00 66.50 134 ALA A N 1
ATOM 1105 C CA . ALA A 1 134 ? -9.955 8.607 4.096 1.00 66.50 134 ALA A CA 1
ATOM 1106 C C . ALA A 1 134 ? -10.198 9.960 4.789 1.00 66.50 134 ALA A C 1
ATOM 1108 O O . ALA A 1 134 ? -10.653 10.001 5.927 1.00 66.50 134 ALA A O 1
ATOM 1109 N N . VAL A 1 135 ? -9.967 11.078 4.088 1.00 67.06 135 VAL A N 1
ATOM 1110 C CA . VAL A 1 135 ? -10.248 12.421 4.625 1.00 67.06 135 VAL A CA 1
ATOM 1111 C C . VAL A 1 135 ? -11.743 12.619 4.873 1.00 67.06 135 VAL A C 1
ATOM 1113 O O . VAL A 1 135 ? -12.105 13.185 5.898 1.00 67.06 135 VAL A O 1
ATOM 1116 N N . SER A 1 136 ? -12.612 12.137 3.981 1.00 67.69 136 SER A N 1
ATOM 1117 C CA . SER A 1 136 ? -14.065 12.243 4.159 1.00 67.69 136 SER A CA 1
ATOM 1118 C C . SER A 1 136 ? -14.561 11.445 5.364 1.00 67.69 136 SER A C 1
ATOM 1120 O O . SER A 1 136 ? -15.392 11.953 6.110 1.00 67.69 136 SER A O 1
ATOM 1122 N N . ILE A 1 137 ? -14.051 10.225 5.567 1.00 67.88 137 ILE A N 1
ATOM 1123 C CA . ILE A 1 137 ? -14.405 9.379 6.717 1.00 67.88 137 ILE A CA 1
ATOM 1124 C C . ILE A 1 137 ? -13.926 10.041 8.015 1.00 67.88 137 ILE A C 1
ATOM 1126 O O . ILE A 1 137 ? -14.723 10.236 8.931 1.00 67.88 137 ILE A O 1
ATOM 1130 N N . CYS A 1 138 ? -12.668 10.497 8.065 1.00 63.81 138 CYS A N 1
ATOM 1131 C CA . CYS A 1 138 ? -12.130 11.193 9.235 1.00 63.81 138 CYS A CA 1
ATOM 1132 C C . CYS A 1 138 ? -12.880 12.496 9.543 1.00 63.81 138 CYS A C 1
ATOM 1134 O O . CYS A 1 138 ? -13.210 12.747 10.699 1.00 63.81 138 CYS A O 1
ATOM 1136 N N . LEU A 1 139 ? -13.177 13.323 8.534 1.00 67.94 139 LEU A N 1
ATOM 1137 C CA . LEU A 1 139 ? -13.864 14.601 8.730 1.00 67.94 139 LEU A CA 1
ATOM 1138 C C . LEU A 1 139 ? -15.315 14.396 9.187 1.00 67.94 139 LEU A C 1
ATOM 1140 O O . LEU A 1 139 ? -15.750 15.070 10.115 1.00 67.94 139 LEU A O 1
ATOM 1144 N N . ASN A 1 140 ? -16.043 13.443 8.595 1.00 67.00 140 ASN A N 1
ATOM 1145 C CA . ASN A 1 140 ? -17.411 13.120 9.010 1.00 67.00 140 ASN A CA 1
ATOM 1146 C C . ASN A 1 140 ? -17.452 12.522 10.421 1.00 67.00 140 ASN A C 1
ATOM 1148 O O . ASN A 1 140 ? -18.305 12.914 11.218 1.00 67.00 140 ASN A O 1
ATOM 1152 N N . GLY A 1 141 ? -16.511 11.632 10.754 1.00 65.44 141 GLY A N 1
ATOM 1153 C CA . GLY A 1 141 ? -16.370 11.081 12.101 1.00 65.44 141 GLY A CA 1
ATOM 1154 C C . GLY A 1 141 ? -16.116 12.170 13.147 1.00 65.44 141 GLY A C 1
ATOM 1155 O O . GLY A 1 141 ? -16.804 12.210 14.169 1.00 65.44 141 GLY A O 1
ATOM 1156 N N . PHE A 1 142 ? -15.200 13.100 12.855 1.00 65.06 142 PHE A N 1
ATOM 1157 C CA . PHE A 1 142 ? -14.828 14.199 13.754 1.00 65.06 142 PHE A CA 1
ATOM 1158 C C . PHE A 1 142 ? -15.943 15.247 13.894 1.00 65.06 142 PHE A C 1
ATOM 1160 O O . PHE A 1 142 ? -16.292 15.639 15.007 1.00 65.06 142 PHE A O 1
ATOM 1167 N N . LEU A 1 143 ? -16.564 15.666 12.784 1.00 65.19 143 LEU A N 1
ATOM 1168 C CA . LEU A 1 143 ? -17.681 16.616 12.798 1.00 65.19 143 LEU A CA 1
ATOM 1169 C C . LEU A 1 143 ? -18.875 16.057 13.572 1.00 65.19 143 LEU A C 1
ATOM 1171 O O . LEU A 1 143 ? -19.423 16.754 14.422 1.00 65.19 143 LEU A O 1
ATOM 1175 N N . LYS A 1 144 ? -19.247 14.790 13.350 1.00 66.75 144 LYS A N 1
ATOM 1176 C CA . LYS A 1 144 ? -20.338 14.162 14.107 1.00 66.75 144 LYS A CA 1
ATOM 1177 C C . LYS A 1 144 ? -20.011 14.034 15.593 1.00 66.75 144 LYS A C 1
ATOM 1179 O O . LYS A 1 144 ? -20.920 14.124 16.406 1.00 66.75 144 LYS A O 1
ATOM 1184 N N . GLN A 1 145 ? -18.749 13.824 15.968 1.00 64.19 145 GLN A N 1
ATOM 1185 C CA . GLN A 1 145 ? -18.341 13.750 17.376 1.00 64.19 145 GLN A CA 1
ATOM 1186 C C . GLN A 1 145 ? -18.439 15.122 18.066 1.00 64.19 145 GLN A C 1
ATOM 1188 O O . GLN A 1 145 ? -18.933 15.207 19.186 1.00 64.19 145 GLN A O 1
ATOM 1193 N N . ILE A 1 146 ? -18.076 16.206 17.368 1.00 62.19 146 ILE A N 1
ATOM 1194 C CA . ILE A 1 146 ? -18.259 17.587 17.848 1.00 62.19 146 ILE A CA 1
ATOM 1195 C C . ILE A 1 146 ? -19.747 17.951 17.960 1.00 62.19 146 ILE A C 1
ATOM 1197 O O . ILE A 1 146 ? -20.149 18.572 18.942 1.00 62.19 146 ILE A O 1
ATOM 1201 N N . PHE A 1 147 ? -20.572 17.574 16.978 1.00 60.75 147 PHE A N 1
ATOM 1202 C CA . PHE A 1 147 ? -22.013 17.848 17.004 1.00 60.75 147 PHE A CA 1
ATOM 1203 C C . PHE A 1 147 ? -22.734 17.078 18.120 1.00 60.75 147 PHE A C 1
ATOM 1205 O O . PHE A 1 147 ? -23.537 17.676 18.832 1.00 60.75 147 PHE A O 1
ATOM 1212 N N . LEU A 1 148 ? -22.412 15.796 18.328 1.00 60.47 148 LEU A N 1
ATOM 1213 C CA . LEU A 1 148 ? -22.952 15.004 19.443 1.00 60.47 148 LEU A CA 1
ATOM 1214 C C . LEU A 1 148 ? -22.493 15.553 20.805 1.00 60.47 148 LEU A C 1
ATOM 1216 O O . LEU A 1 148 ? -23.302 15.659 21.718 1.00 60.47 148 LEU A O 1
ATOM 1220 N N . SER A 1 149 ? -21.237 16.001 20.923 1.00 54.47 149 SER A N 1
ATOM 1221 C CA . SER A 1 149 ? -20.715 16.643 22.140 1.00 54.47 149 SER A CA 1
ATOM 1222 C C . SER A 1 149 ? -21.331 18.015 22.447 1.00 54.47 149 SER A C 1
ATOM 1224 O O . SER A 1 149 ? -21.189 18.485 23.571 1.00 54.47 149 SER A O 1
ATOM 1226 N N . LYS A 1 150 ? -21.953 18.686 21.469 1.00 55.81 150 LYS A N 1
ATOM 1227 C CA . LYS A 1 150 ? -22.635 19.981 21.651 1.00 55.81 150 LYS A CA 1
ATOM 1228 C C . LYS A 1 150 ? -24.135 19.857 21.938 1.00 55.81 150 LYS A C 1
ATOM 1230 O O . LYS A 1 150 ? -24.727 20.843 22.362 1.00 55.81 150 LYS A O 1
ATOM 1235 N N . ASN A 1 151 ? -24.735 18.699 21.664 1.00 52.28 151 ASN A N 1
ATOM 1236 C CA . ASN A 1 151 ? -26.165 18.420 21.862 1.00 52.28 151 ASN A CA 1
ATOM 1237 C C . ASN A 1 151 ? -26.457 17.589 23.129 1.00 52.28 151 ASN A C 1
ATOM 1239 O O . ASN A 1 151 ? -27.580 17.122 23.303 1.00 52.28 151 ASN A O 1
ATOM 1243 N N . LYS A 1 152 ? -25.454 17.398 23.990 1.00 48.84 152 LYS A N 1
ATOM 1244 C CA . LYS A 1 152 ? -25.535 16.745 25.302 1.00 48.84 152 LYS A CA 1
ATOM 1245 C C . LYS A 1 152 ? -25.280 17.803 26.371 1.00 48.84 152 LYS A C 1
ATOM 1247 O O . LYS A 1 152 ? -25.963 17.748 27.413 1.00 48.84 152 LYS A O 1
#

Sequence (152 aa):
MQSIVLRYYRVNKTFMSQIGVWPYQSRTMRILIPSMIVLIDVSCIIAEIIRMLDTWGDVDIAVECMISIIIVVGCFTKLFNLIFKIKEMRHMFSLIEYHWHVFTNSTDVEIMQDYVTFGRKVVIFYAKNQKRGAVSICLNGFLKQIFLSKNK

Radius of gyration: 20.67 Å; Cα contacts (8 Å, |Δi|>4): 60; chains: 1; bounding box: 48×33×58 Å

pLDDT: mean 77.6, std 8.58, range [48.84, 90.19]

Foldseek 3Di:
DDPVVCVLCVLVQVLCLQQLLRLPDDPVSNCVNPVVVVVVLVVLLVLLVVVCVVPVPDPVSVVVSVVVVVVSVVVNVVSVVSNVCSVVVVVVVVVVVVLVVVPPDPVSVVVVSVVSVVVSVVSVVVVVVVVVVVVVSVVVSVVVVVVVVVVD

Mean predicted aligned error: 8.64 Å